Protein AF-A0A6J7CH89-F1 (afdb_monomer)

Sequence (87 aa):
MSIVVTDQQLYIGRAHIERKYLAKVTILMAPEMLLTRGRNADPSAFLAIRFWENKGIKVELNDKADPTPYWLISSRKCDELARALKS

Nearest PDB structures (foldseek):
  4b1b-assembly1_B  TM=2.912E-01  e=5.077E+00  Plasmodium falciparum
  1seu-assembly1_A  TM=4.251E-01  e=7.836E+00  Homo sapiens

Solvent-accessible surface area (backbone atoms only — not comparable to full-atom values): 5004 Å² total; per-residue (Å²): 133,56,77,49,80,57,97,58,36,40,36,50,65,90,48,70,47,55,49,88,30,57,70,45,78,44,79,29,49,54,73,54,36,50,38,47,70,49,88,65,44,57,90,59,37,48,77,52,67,49,93,92,47,50,30,17,34,39,38,31,40,66,49,93,88,48,84,44,54,29,36,39,36,44,39,96,55,33,69,62,51,52,47,66,75,70,108

Foldseek 3Di:
DDWDFDPFWTDQPPDIDGLVFFDDKDKDAQVRQCCCVPVVDDPLAAEADDPPARIWIWTATNDPVRPHGIYTHGDPPRVVVRVSSVD

Mean predicted aligned error: 3.77 Å

Secondary structure (DSSP, 8-state):
--EEE-SSEEEETTEEEEGGGEEEEEEE-HHHHHHHHTTT--TTSEEE--TT---EEEEEE--SS----EEEEE-S-HHHHHHHHH-

Structure (mmCIF, N/CA/C/O backbone):
data_AF-A0A6J7CH89-F1
#
_entry.id   AF-A0A6J7CH89-F1
#
loop_
_atom_site.group_PDB
_atom_site.id
_atom_site.type_symbol
_atom_site.label_atom_id
_atom_site.label_alt_id
_atom_site.label_comp_id
_atom_site.label_asym_id
_atom_site.label_entity_id
_atom_site.label_seq_id
_atom_site.pdbx_PDB_ins_code
_atom_site.Cartn_x
_atom_site.Cartn_y
_atom_site.Cartn_z
_atom_site.occupancy
_atom_site.B_iso_or_equiv
_atom_site.auth_seq_id
_atom_site.auth_comp_id
_atom_site.auth_asym_id
_atom_site.auth_atom_id
_atom_site.pdbx_PDB_model_num
ATOM 1 N N . MET A 1 1 ? -4.573 -12.472 -4.639 1.00 78.00 1 MET A N 1
ATOM 2 C CA . MET A 1 1 ? -4.597 -11.314 -3.720 1.00 78.00 1 MET A CA 1
ATOM 3 C C . MET A 1 1 ? -5.872 -10.524 -3.956 1.00 78.00 1 MET A C 1
ATOM 5 O O . MET A 1 1 ? -6.025 -9.995 -5.054 1.00 78.00 1 MET A O 1
ATOM 9 N N . SER A 1 2 ? -6.779 -10.522 -2.980 1.00 88.06 2 SER A N 1
ATOM 10 C CA . SER A 1 2 ? -7.982 -9.684 -2.947 1.00 88.06 2 SER A CA 1
ATOM 11 C C . SER A 1 2 ? -7.642 -8.308 -2.377 1.00 88.06 2 SER A C 1
ATOM 13 O O . SER A 1 2 ? -6.774 -8.198 -1.511 1.00 88.06 2 SER A O 1
ATOM 15 N N . ILE A 1 3 ? -8.309 -7.276 -2.887 1.00 91.62 3 ILE A N 1
ATOM 16 C CA . ILE A 1 3 ? -8.231 -5.903 -2.388 1.00 91.62 3 ILE A CA 1
ATOM 17 C C . ILE A 1 3 ? -9.672 -5.467 -2.161 1.00 91.62 3 ILE A C 1
ATOM 19 O O . ILE A 1 3 ? -10.463 -5.504 -3.102 1.00 91.62 3 ILE A O 1
ATOM 23 N N . VAL A 1 4 ? -10.013 -5.110 -0.928 1.00 92.12 4 VAL A N 1
ATOM 24 C CA . VAL A 1 4 ? -11.348 -4.624 -0.567 1.00 92.12 4 VAL A CA 1
ATOM 25 C C . VAL A 1 4 ? -11.178 -3.307 0.169 1.00 92.12 4 VAL A C 1
ATOM 27 O O . VAL A 1 4 ? -10.429 -3.231 1.141 1.00 92.12 4 VAL A O 1
ATOM 30 N N . VAL A 1 5 ? -11.855 -2.271 -0.313 1.00 91.88 5 VAL A N 1
ATOM 31 C CA . VAL A 1 5 ? -11.897 -0.956 0.328 1.00 91.88 5 VAL A CA 1
ATOM 32 C C . VAL A 1 5 ? -13.297 -0.770 0.887 1.00 91.88 5 VAL A C 1
ATOM 34 O O . VAL A 1 5 ? -14.269 -0.915 0.148 1.00 91.88 5 VAL A O 1
ATOM 37 N N . THR A 1 6 ? -13.393 -0.482 2.178 1.00 91.75 6 THR A N 1
ATOM 38 C CA . THR A 1 6 ? -14.637 -0.069 2.835 1.00 91.75 6 THR A CA 1
ATOM 39 C C . THR A 1 6 ? -14.522 1.393 3.266 1.00 91.75 6 THR A C 1
ATOM 41 O O . THR A 1 6 ? -13.465 2.013 3.124 1.00 91.75 6 THR A O 1
ATOM 44 N N . ASP A 1 7 ? -15.590 1.967 3.815 1.00 87.69 7 ASP A N 1
ATOM 45 C CA . ASP A 1 7 ? -15.559 3.343 4.331 1.00 87.69 7 ASP A CA 1
ATOM 46 C C . ASP A 1 7 ? -14.579 3.522 5.499 1.00 87.69 7 ASP A C 1
ATOM 48 O O . ASP A 1 7 ? -14.035 4.603 5.700 1.00 87.69 7 ASP A O 1
ATOM 52 N N . GLN A 1 8 ? -14.297 2.453 6.251 1.00 90.94 8 GLN A N 1
ATOM 53 C CA . GLN A 1 8 ? -13.476 2.519 7.465 1.00 90.94 8 GLN A CA 1
ATOM 54 C C . GLN A 1 8 ? -12.139 1.786 7.350 1.00 90.94 8 GLN A C 1
ATOM 56 O O . GLN A 1 8 ? -11.190 2.151 8.044 1.00 90.94 8 GLN A O 1
ATOM 61 N N . GLN A 1 9 ? -12.033 0.758 6.504 1.00 92.94 9 GLN A N 1
ATOM 62 C CA . GLN A 1 9 ? -10.868 -0.129 6.468 1.00 92.94 9 GLN A CA 1
ATOM 63 C C . GLN A 1 9 ? -10.433 -0.482 5.039 1.00 92.94 9 GLN A C 1
ATOM 65 O O . GLN A 1 9 ? -11.223 -0.519 4.096 1.00 92.94 9 GLN A O 1
ATOM 70 N N . LEU A 1 10 ? -9.140 -0.759 4.892 1.00 92.38 10 LEU A N 1
ATOM 71 C CA . LEU A 1 10 ? -8.518 -1.315 3.698 1.00 92.38 10 LEU A CA 1
ATOM 72 C C . LEU A 1 10 ? -8.082 -2.748 3.998 1.00 92.38 10 LEU A C 1
ATOM 74 O O . LEU A 1 10 ? -7.277 -2.970 4.898 1.00 92.38 10 LEU A O 1
ATOM 78 N N . TYR A 1 11 ? -8.558 -3.702 3.204 1.00 93.19 11 TYR A N 1
ATOM 79 C CA . TYR A 1 11 ? -8.187 -5.111 3.298 1.00 93.19 11 TYR A CA 1
ATOM 80 C C . TYR A 1 11 ? -7.355 -5.528 2.092 1.00 93.19 11 TYR A C 1
ATOM 82 O O . TYR A 1 11 ? -7.755 -5.335 0.941 1.00 93.19 11 TYR A O 1
ATOM 90 N N . ILE A 1 12 ? -6.221 -6.171 2.361 1.00 92.44 12 ILE A N 1
ATOM 91 C CA . ILE A 1 12 ? -5.312 -6.732 1.367 1.00 92.44 12 ILE A CA 1
ATOM 92 C C . ILE A 1 12 ? -5.023 -8.190 1.730 1.00 92.44 12 ILE A C 1
ATOM 94 O O . ILE A 1 12 ? -4.192 -8.504 2.585 1.00 92.44 12 ILE A O 1
ATOM 98 N N . GLY A 1 13 ? -5.718 -9.119 1.072 1.00 89.69 13 GLY A N 1
ATOM 99 C CA . GLY A 1 13 ? -5.661 -10.535 1.432 1.00 89.69 13 GLY A CA 1
ATOM 100 C C . GLY A 1 13 ? -6.125 -10.766 2.874 1.00 89.69 13 GLY A C 1
ATOM 101 O O . GLY A 1 13 ? -7.313 -10.657 3.152 1.00 89.69 13 GLY A O 1
ATOM 102 N N . ARG A 1 14 ? -5.192 -11.120 3.768 1.00 88.44 14 ARG A N 1
ATOM 103 C CA . ARG A 1 14 ? -5.454 -11.317 5.208 1.00 88.44 14 ARG A CA 1
ATOM 104 C C . ARG A 1 14 ? -5.081 -10.102 6.066 1.00 88.44 14 ARG A C 1
ATOM 106 O O . ARG A 1 14 ? -5.492 -10.037 7.220 1.00 88.44 14 ARG A O 1
ATOM 113 N N . ALA A 1 15 ? -4.299 -9.170 5.523 1.00 90.69 15 ALA A N 1
ATOM 114 C CA . ALA A 1 15 ? -3.920 -7.949 6.218 1.00 90.69 15 ALA A CA 1
ATOM 115 C C . ALA A 1 15 ? -5.037 -6.913 6.090 1.00 90.69 15 ALA A C 1
ATOM 117 O O . ALA A 1 15 ? -5.682 -6.817 5.042 1.00 90.69 15 ALA A O 1
ATOM 118 N N . HIS A 1 16 ? -5.258 -6.137 7.143 1.00 91.75 16 HIS A N 1
ATOM 119 C CA . HIS A 1 16 ? -6.219 -5.046 7.141 1.00 91.75 16 HIS A CA 1
ATOM 120 C C . HIS A 1 16 ? -5.703 -3.872 7.961 1.00 91.75 16 HIS A C 1
ATOM 122 O O . HIS A 1 16 ? -4.940 -4.064 8.903 1.00 91.75 16 HIS A O 1
ATOM 128 N N . ILE A 1 17 ? -6.101 -2.666 7.570 1.00 91.31 17 ILE A N 1
ATOM 129 C CA . ILE A 1 17 ? -5.728 -1.428 8.247 1.00 91.31 17 ILE A CA 1
ATOM 130 C C . ILE A 1 17 ? -6.882 -0.433 8.209 1.00 91.31 17 ILE A C 1
ATOM 132 O O . ILE A 1 17 ? -7.628 -0.359 7.231 1.00 91.31 17 ILE A O 1
ATOM 136 N N . GLU A 1 18 ? -7.039 0.344 9.276 1.00 91.69 18 GLU A N 1
ATOM 137 C CA . GLU A 1 18 ? -8.033 1.412 9.324 1.00 91.69 18 GLU A CA 1
ATOM 138 C C . GLU A 1 18 ? -7.615 2.606 8.459 1.00 91.69 18 GLU A C 1
ATOM 140 O O . GLU A 1 18 ? -6.467 3.053 8.482 1.00 91.69 18 GLU A O 1
ATOM 145 N N . ARG A 1 19 ? -8.578 3.186 7.738 1.00 90.56 19 ARG A N 1
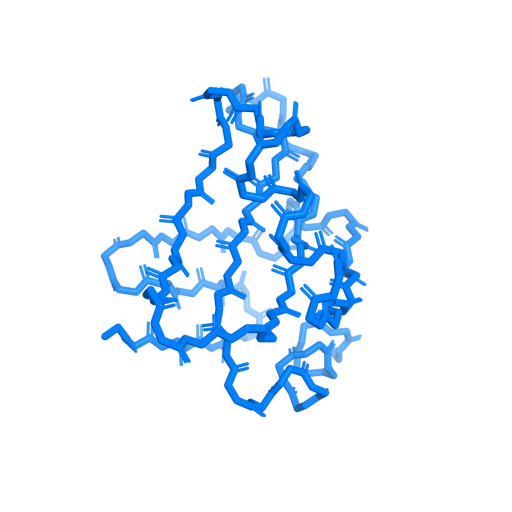ATOM 146 C CA . ARG A 1 19 ? -8.343 4.308 6.818 1.00 90.56 19 ARG A CA 1
ATOM 147 C C . ARG A 1 19 ? -7.823 5.563 7.518 1.00 90.56 19 ARG A C 1
ATOM 149 O O . ARG A 1 19 ? -7.110 6.340 6.895 1.00 90.56 19 ARG A O 1
ATOM 156 N N . LYS A 1 20 ? -8.102 5.716 8.817 1.00 90.19 20 LYS A N 1
ATOM 157 C CA . LYS A 1 20 ? -7.597 6.816 9.658 1.00 90.19 20 LYS A CA 1
ATOM 158 C C . LYS A 1 20 ? -6.066 6.871 9.744 1.00 90.19 20 LYS A C 1
ATOM 160 O O . LYS A 1 20 ? -5.517 7.939 9.988 1.00 90.19 20 LYS A O 1
ATOM 165 N N . TYR A 1 21 ? -5.389 5.737 9.546 1.00 91.56 21 TYR A N 1
ATOM 166 C CA . TYR A 1 21 ? -3.927 5.656 9.560 1.00 91.56 21 TYR A CA 1
ATOM 167 C C . TYR A 1 21 ? -3.307 5.883 8.181 1.00 91.56 21 TYR A C 1
ATOM 169 O O . TYR A 1 21 ? -2.090 6.012 8.081 1.00 91.56 21 TYR A O 1
ATOM 177 N N . LEU A 1 22 ? -4.107 5.939 7.112 1.00 91.69 22 LEU A N 1
ATOM 178 C CA . LEU A 1 22 ? -3.598 6.160 5.763 1.00 91.69 22 LEU A CA 1
ATOM 179 C C . LEU A 1 22 ? -3.299 7.649 5.582 1.00 91.69 22 LEU A C 1
ATOM 181 O O . LEU A 1 22 ? -4.204 8.473 5.481 1.00 91.69 22 LEU A O 1
ATOM 185 N N . ALA A 1 23 ? -2.017 7.993 5.528 1.00 91.38 23 ALA A N 1
ATOM 186 C CA . ALA A 1 23 ? -1.567 9.374 5.418 1.00 91.38 23 ALA A CA 1
ATOM 187 C C . ALA A 1 23 ? -1.548 9.858 3.965 1.00 91.38 23 ALA A C 1
ATOM 189 O O . ALA A 1 23 ? -2.002 10.959 3.655 1.00 91.38 23 ALA A O 1
ATOM 190 N N . LYS A 1 24 ? -1.009 9.040 3.054 1.00 92.38 24 LYS A N 1
ATOM 191 C CA . LYS A 1 24 ? -0.847 9.426 1.648 1.00 92.38 24 LYS A CA 1
ATOM 192 C C . LYS A 1 24 ? -0.914 8.224 0.724 1.00 92.38 24 LYS A C 1
ATOM 194 O O . LYS A 1 24 ? -0.247 7.221 0.944 1.00 92.38 24 LYS A O 1
ATOM 199 N N . VAL A 1 25 ? -1.663 8.364 -0.367 1.00 93.94 25 VAL A N 1
ATOM 200 C CA . VAL A 1 25 ? -1.733 7.362 -1.437 1.00 93.94 25 VAL A CA 1
ATOM 201 C C . VAL A 1 25 ? -1.055 7.908 -2.685 1.00 93.94 25 VAL A C 1
ATOM 203 O O . VAL A 1 25 ? -1.493 8.915 -3.249 1.00 93.94 25 VAL A O 1
ATOM 206 N N . THR A 1 26 ? -0.004 7.222 -3.125 1.00 94.38 26 THR A N 1
ATOM 207 C CA . THR A 1 26 ? 0.760 7.546 -4.333 1.00 94.38 26 THR A CA 1
ATOM 208 C C . THR A 1 26 ? 0.632 6.403 -5.330 1.00 94.38 26 THR A C 1
ATOM 210 O O . THR A 1 26 ? 0.880 5.251 -4.983 1.00 94.38 26 THR A O 1
ATOM 213 N N . ILE A 1 27 ? 0.232 6.704 -6.563 1.00 94.50 27 ILE A N 1
ATOM 214 C CA . ILE A 1 27 ? 0.227 5.720 -7.651 1.00 94.50 27 ILE A CA 1
ATOM 215 C C . ILE A 1 27 ? 1.663 5.562 -8.139 1.00 94.50 27 ILE A C 1
ATOM 217 O O . ILE A 1 27 ? 2.334 6.562 -8.363 1.00 94.50 27 ILE A O 1
ATOM 221 N N . LEU A 1 28 ? 2.111 4.319 -8.293 1.00 93.44 28 LEU A N 1
ATOM 222 C CA . LEU A 1 28 ? 3.436 3.992 -8.801 1.00 93.44 28 LEU A CA 1
ATOM 223 C C . LEU A 1 28 ? 3.319 3.299 -10.155 1.00 93.44 28 LEU A C 1
ATOM 225 O O . LEU A 1 28 ? 2.633 2.279 -10.301 1.00 93.44 28 LEU A O 1
ATOM 229 N N . MET A 1 29 ? 4.029 3.844 -11.138 1.00 91.69 29 MET A N 1
ATOM 230 C CA . MET A 1 29 ? 4.172 3.250 -12.466 1.00 91.69 29 MET A CA 1
ATOM 231 C C . MET A 1 29 ? 5.393 2.321 -12.522 1.00 91.69 29 MET A C 1
ATOM 233 O O . MET A 1 29 ? 6.193 2.266 -11.591 1.00 91.69 29 MET A O 1
ATOM 237 N N . ALA A 1 30 ? 5.559 1.595 -13.633 1.00 89.38 30 ALA A N 1
ATOM 238 C CA . ALA A 1 30 ? 6.603 0.578 -13.824 1.00 89.38 30 ALA A CA 1
ATOM 239 C C . ALA A 1 30 ? 8.007 0.920 -13.273 1.00 89.38 30 ALA A C 1
ATOM 241 O O . ALA A 1 30 ? 8.532 0.113 -12.502 1.00 89.38 30 ALA A O 1
ATOM 242 N N . PRO A 1 31 ? 8.628 2.070 -13.604 1.00 90.31 31 PRO A N 1
ATOM 243 C CA . PRO A 1 31 ? 9.960 2.389 -13.087 1.00 90.31 31 PRO A CA 1
ATOM 244 C C . PRO A 1 31 ? 9.965 2.641 -11.573 1.00 90.31 31 PRO A C 1
ATOM 246 O O . PRO A 1 31 ? 10.867 2.187 -10.873 1.00 90.31 31 PRO A O 1
ATOM 249 N N . GLU A 1 32 ? 8.943 3.314 -11.047 1.00 91.12 32 GLU A N 1
ATOM 250 C CA . GLU A 1 32 ? 8.840 3.643 -9.623 1.00 91.12 32 GLU A CA 1
ATOM 251 C C . GLU A 1 32 ? 8.583 2.388 -8.791 1.00 91.12 32 GLU A C 1
ATOM 253 O O . GLU A 1 32 ? 9.239 2.166 -7.778 1.00 91.12 32 GLU A O 1
ATOM 258 N N . MET A 1 33 ? 7.700 1.510 -9.269 1.00 90.31 33 MET A N 1
ATOM 259 C CA . MET A 1 33 ? 7.382 0.241 -8.622 1.00 90.31 33 MET A CA 1
ATOM 260 C C . MET A 1 33 ? 8.618 -0.662 -8.499 1.00 90.31 33 MET A C 1
ATOM 262 O O . MET A 1 33 ? 8.815 -1.314 -7.472 1.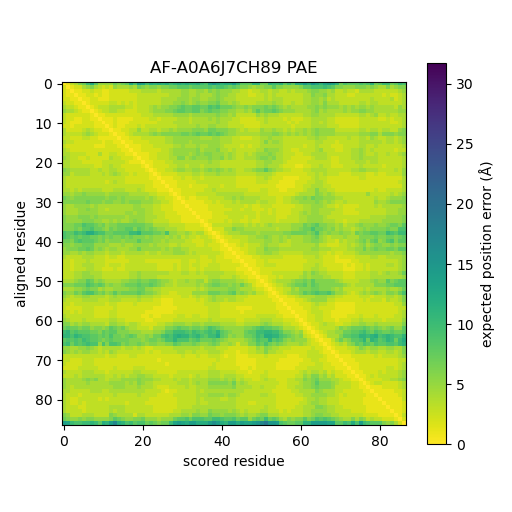00 90.31 33 MET A O 1
ATOM 2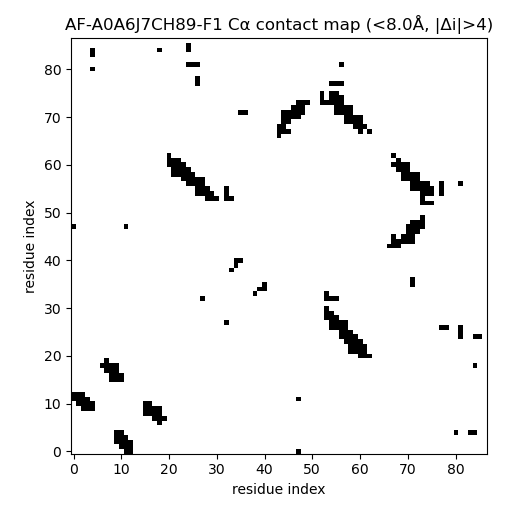66 N N . LEU A 1 34 ? 9.475 -0.686 -9.527 1.00 88.81 34 LEU A N 1
ATOM 267 C CA . LEU A 1 34 ? 10.736 -1.429 -9.495 1.00 88.81 34 LEU A CA 1
ATOM 268 C C . LEU A 1 34 ? 11.707 -0.856 -8.459 1.00 88.81 34 LEU A C 1
ATOM 270 O O . LEU A 1 34 ? 12.326 -1.623 -7.721 1.00 88.81 34 LEU A O 1
ATOM 274 N N . LEU A 1 35 ? 11.815 0.472 -8.369 1.00 89.62 35 LEU A N 1
ATOM 275 C CA . LEU A 1 35 ? 12.659 1.128 -7.371 1.00 89.62 35 LEU A CA 1
ATOM 276 C C . LEU A 1 35 ? 12.151 0.874 -5.951 1.00 89.62 35 LEU A C 1
ATOM 278 O O . LEU A 1 35 ? 12.946 0.509 -5.091 1.00 89.62 35 LEU A O 1
ATOM 282 N N . THR A 1 36 ? 10.845 1.017 -5.710 1.00 88.50 36 THR A N 1
ATOM 283 C CA . THR A 1 36 ? 10.241 0.833 -4.382 1.00 88.50 36 THR A CA 1
ATOM 284 C C . THR A 1 36 ? 10.263 -0.621 -3.922 1.00 88.50 36 THR A C 1
ATOM 286 O O . THR A 1 36 ? 10.453 -0.872 -2.742 1.00 88.50 36 THR A O 1
ATOM 289 N N . ARG A 1 37 ? 10.108 -1.595 -4.828 1.00 85.44 37 ARG A N 1
ATOM 290 C CA . ARG A 1 37 ? 10.244 -3.023 -4.485 1.00 85.44 37 ARG A CA 1
ATOM 291 C C . ARG A 1 37 ? 11.702 -3.465 -4.328 1.00 85.44 37 ARG A C 1
ATOM 293 O O . ARG A 1 37 ? 11.965 -4.450 -3.649 1.00 85.44 37 ARG A O 1
ATOM 300 N N . GLY A 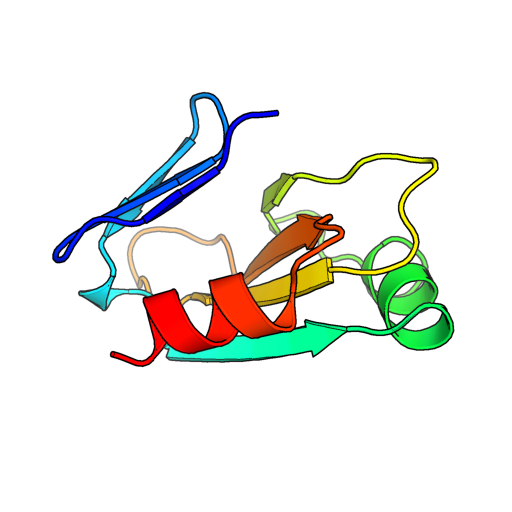1 38 ? 12.620 -2.812 -5.033 1.00 86.94 38 GLY A N 1
ATOM 301 C CA . GLY A 1 38 ? 14.033 -3.168 -5.057 1.00 86.94 38 GLY A CA 1
ATOM 302 C C . GLY A 1 38 ? 14.856 -2.244 -4.172 1.00 86.94 38 GLY A C 1
ATOM 303 O O . GLY A 1 38 ? 14.849 -2.349 -2.953 1.00 86.94 38 GLY A O 1
ATOM 304 N N . ARG A 1 39 ? 15.590 -1.334 -4.814 1.00 86.75 39 ARG A N 1
ATOM 305 C CA . ARG A 1 39 ? 16.623 -0.502 -4.181 1.00 86.75 39 ARG A CA 1
ATOM 306 C C . ARG A 1 39 ? 16.132 0.325 -2.988 1.00 86.75 39 ARG A C 1
ATOM 308 O O . ARG A 1 39 ? 16.892 0.511 -2.047 1.00 86.75 39 ARG A O 1
ATOM 315 N N . ASN A 1 40 ? 14.904 0.831 -3.050 1.00 88.69 40 ASN A N 1
ATOM 316 C CA . ASN A 1 40 ? 14.317 1.697 -2.027 1.00 88.69 40 ASN A CA 1
ATOM 317 C C . ASN A 1 40 ? 13.325 0.938 -1.130 1.00 88.69 40 ASN A C 1
ATOM 319 O O . ASN A 1 40 ? 12.505 1.573 -0.463 1.00 88.69 40 ASN A O 1
ATOM 323 N N . ALA A 1 41 ? 13.342 -0.397 -1.165 1.00 88.75 41 ALA A N 1
ATOM 324 C CA . ALA A 1 41 ? 12.475 -1.202 -0.324 1.00 88.75 41 ALA A CA 1
ATOM 325 C C . ALA A 1 41 ? 12.841 -1.004 1.143 1.00 88.75 41 ALA A C 1
ATOM 327 O O . ALA A 1 41 ? 14.007 -1.096 1.528 1.00 88.75 41 ALA A O 1
ATOM 328 N N . ASP A 1 42 ? 11.821 -0.744 1.949 1.00 89.56 42 ASP A N 1
ATOM 329 C CA . ASP A 1 42 ? 11.952 -0.696 3.394 1.00 89.56 42 ASP A CA 1
ATOM 330 C C . ASP A 1 42 ? 11.603 -2.085 3.950 1.00 89.56 42 ASP A C 1
ATOM 332 O O . ASP A 1 42 ? 10.544 -2.617 3.601 1.00 89.56 42 ASP A O 1
ATOM 336 N N . PRO A 1 43 ? 12.466 -2.705 4.773 1.00 88.25 43 PRO A N 1
ATOM 337 C CA . PRO A 1 43 ? 12.205 -4.032 5.328 1.00 88.25 43 PRO A CA 1
ATOM 338 C C . PRO A 1 43 ? 10.991 -4.066 6.265 1.00 88.25 43 PRO A C 1
ATOM 340 O O . PRO A 1 43 ? 10.398 -5.128 6.440 1.00 88.25 43 PRO A O 1
ATOM 343 N N . SER A 1 44 ? 10.609 -2.926 6.844 1.00 90.75 44 SER A N 1
ATOM 344 C CA . SER A 1 44 ? 9.441 -2.795 7.715 1.00 90.75 44 SER A CA 1
ATOM 345 C C . SER A 1 44 ? 8.157 -2.522 6.930 1.00 90.75 44 SER A C 1
ATOM 347 O O . SER A 1 44 ? 7.083 -2.487 7.518 1.00 90.75 44 SER A O 1
ATOM 349 N N . ALA A 1 45 ? 8.228 -2.301 5.612 1.00 92.50 45 ALA A N 1
ATOM 350 C CA . ALA A 1 45 ? 7.044 -2.058 4.797 1.00 92.50 45 ALA A CA 1
ATOM 351 C C . ALA A 1 45 ? 6.264 -3.345 4.512 1.00 92.50 45 ALA A C 1
ATOM 353 O O . ALA A 1 45 ? 6.820 -4.408 4.231 1.00 92.50 45 ALA A O 1
ATOM 354 N N . PHE A 1 46 ? 4.939 -3.227 4.480 1.00 92.69 46 PHE A N 1
ATOM 355 C CA . PHE A 1 46 ? 4.084 -4.332 4.073 1.00 92.69 46 PHE A CA 1
ATOM 356 C C . PHE A 1 46 ? 4.048 -4.436 2.545 1.00 92.69 46 PHE A C 1
ATOM 358 O O . PHE A 1 46 ? 3.599 -3.521 1.848 1.00 92.69 46 PHE A O 1
ATOM 365 N N . LEU A 1 47 ? 4.505 -5.568 2.007 1.00 92.44 47 LEU A N 1
ATOM 366 C CA . LEU A 1 47 ? 4.602 -5.795 0.566 1.00 92.44 47 LEU A CA 1
ATOM 367 C C . LEU A 1 47 ? 3.503 -6.747 0.083 1.00 92.44 47 LEU A C 1
ATOM 369 O O . LEU A 1 47 ? 3.587 -7.966 0.212 1.00 92.44 47 LEU A O 1
ATOM 373 N N . ALA A 1 48 ? 2.490 -6.180 -0.558 1.00 92.94 48 ALA A N 1
ATOM 374 C CA . ALA A 1 48 ? 1.401 -6.888 -1.210 1.00 92.94 48 ALA A CA 1
ATOM 375 C C . ALA A 1 48 ? 1.546 -6.799 -2.733 1.00 92.94 48 ALA A C 1
ATOM 377 O O . ALA A 1 48 ? 0.797 -6.118 -3.435 1.00 92.94 48 ALA A O 1
ATOM 378 N N . ILE A 1 49 ? 2.563 -7.473 -3.256 1.00 91.25 49 ILE A N 1
ATOM 379 C CA . ILE A 1 49 ? 3.009 -7.315 -4.640 1.00 91.25 49 ILE A CA 1
ATOM 380 C C . ILE A 1 49 ? 2.905 -8.614 -5.438 1.00 91.25 49 ILE A C 1
ATOM 382 O O . ILE A 1 49 ? 3.128 -9.710 -4.930 1.00 91.25 49 ILE A O 1
ATOM 386 N N . ARG A 1 50 ? 2.596 -8.491 -6.729 1.00 89.94 50 ARG A N 1
ATOM 387 C CA . ARG A 1 50 ? 2.653 -9.573 -7.714 1.00 89.94 50 ARG A CA 1
ATOM 388 C C . ARG A 1 50 ? 3.874 -9.369 -8.598 1.00 89.94 50 ARG A C 1
ATOM 390 O O . ARG A 1 50 ? 4.121 -8.260 -9.061 1.00 89.94 50 ARG A O 1
ATOM 397 N N . PHE A 1 51 ? 4.623 -10.436 -8.862 1.00 83.38 51 PHE A N 1
ATOM 398 C CA . PHE A 1 51 ? 5.886 -10.330 -9.598 1.00 83.38 51 PHE A CA 1
ATOM 399 C C . PHE A 1 51 ? 5.700 -9.801 -11.031 1.00 83.38 51 PHE A C 1
ATOM 401 O O . PHE A 1 51 ? 6.481 -8.967 -11.484 1.00 83.38 51 PHE A O 1
ATOM 408 N N . TRP A 1 52 ? 4.631 -10.239 -11.701 1.00 85.50 52 TRP A N 1
ATOM 409 C CA . TRP A 1 52 ? 4.272 -9.870 -13.075 1.00 85.50 52 TRP A CA 1
ATOM 410 C C . TRP A 1 52 ? 3.513 -8.542 -13.202 1.00 85.50 52 TRP A C 1
ATOM 412 O O . TRP A 1 52 ? 3.231 -8.112 -14.317 1.00 85.50 52 TRP A O 1
ATOM 422 N N . GLU A 1 53 ? 3.136 -7.908 -12.089 1.00 90.19 53 GLU A N 1
ATOM 423 C CA . GLU A 1 53 ? 2.436 -6.626 -12.106 1.00 90.19 53 GLU A CA 1
ATOM 424 C C . GLU A 1 53 ? 3.436 -5.511 -11.807 1.00 90.19 53 GLU A C 1
ATOM 426 O O . GLU A 1 53 ? 4.040 -5.467 -10.735 1.00 90.19 53 GLU A O 1
ATOM 431 N N . ASN A 1 54 ? 3.631 -4.620 -12.773 1.00 88.31 54 ASN A N 1
ATOM 432 C CA . ASN A 1 54 ? 4.595 -3.528 -12.670 1.00 88.31 54 ASN A CA 1
ATOM 433 C C . ASN A 1 54 ? 3.954 -2.206 -12.226 1.00 88.31 54 ASN A C 1
ATOM 435 O O . ASN A 1 54 ? 4.664 -1.224 -12.057 1.00 88.31 54 ASN A O 1
ATOM 439 N N . LYS A 1 55 ? 2.639 -2.163 -12.010 1.00 93.44 55 LYS A N 1
ATOM 440 C CA . LYS A 1 55 ? 1.935 -0.989 -11.489 1.00 93.44 55 LYS A CA 1
ATOM 441 C C . LYS A 1 55 ? 1.370 -1.269 -10.103 1.00 93.44 55 LYS A C 1
ATOM 443 O O . LYS A 1 55 ? 1.016 -2.400 -9.758 1.00 93.44 55 LYS A O 1
ATOM 448 N N . GLY A 1 56 ? 1.288 -0.223 -9.295 1.00 94.38 56 GLY A N 1
ATOM 449 C CA . GLY A 1 56 ? 0.769 -0.343 -7.945 1.00 94.38 56 GLY A CA 1
ATOM 450 C C . GLY A 1 56 ? 0.447 0.991 -7.306 1.00 94.38 56 GLY A C 1
ATOM 451 O O . GLY A 1 56 ? 0.433 2.036 -7.954 1.00 94.38 56 GLY A O 1
ATOM 452 N N . ILE A 1 57 ? 0.189 0.930 -6.011 1.00 94.56 57 ILE A N 1
ATOM 453 C CA . ILE A 1 57 ? 0.087 2.090 -5.145 1.00 94.56 57 ILE A CA 1
ATOM 454 C C . ILE A 1 57 ? 1.008 1.900 -3.942 1.00 94.56 57 ILE A C 1
ATOM 456 O O . ILE A 1 57 ? 1.181 0.787 -3.441 1.00 94.56 57 ILE A O 1
ATOM 460 N N . LYS A 1 58 ? 1.577 3.003 -3.472 1.00 94.75 58 LYS A N 1
ATOM 461 C CA . LYS A 1 58 ? 2.217 3.117 -2.167 1.00 94.75 58 LYS A CA 1
ATOM 462 C C . LYS A 1 58 ? 1.276 3.881 -1.251 1.00 94.75 58 LYS A C 1
ATOM 464 O O . LYS A 1 58 ? 0.892 5.009 -1.564 1.00 94.75 58 LYS A O 1
ATOM 469 N N . VAL A 1 59 ? 0.913 3.261 -0.139 1.00 94.31 59 VAL A N 1
ATOM 470 C CA . VAL A 1 59 ? 0.068 3.856 0.892 1.00 94.31 59 VAL A CA 1
ATOM 471 C C . VAL A 1 59 ? 0.922 4.100 2.122 1.00 94.31 59 VAL A C 1
ATOM 473 O O . VAL A 1 59 ? 1.312 3.156 2.794 1.00 94.31 59 VAL A O 1
ATOM 476 N N . GLU A 1 60 ? 1.259 5.353 2.383 1.00 93.81 60 GLU A N 1
ATOM 477 C CA . GLU A 1 60 ? 2.022 5.756 3.563 1.00 93.81 60 GLU A CA 1
ATOM 478 C C . GLU A 1 60 ? 1.124 5.719 4.791 1.00 93.81 60 GLU A C 1
ATOM 480 O O . GLU A 1 60 ? -0.030 6.160 4.735 1.00 93.81 60 GLU A O 1
ATOM 485 N N . LEU A 1 61 ? 1.662 5.176 5.877 1.00 93.00 61 LEU A N 1
ATOM 486 C CA . LEU A 1 61 ? 0.954 5.016 7.133 1.00 93.00 61 LEU A CA 1
ATOM 487 C C . LEU A 1 61 ? 1.459 6.027 8.155 1.00 93.00 61 LEU A C 1
ATOM 489 O O . LEU A 1 61 ? 2.645 6.339 8.212 1.00 93.00 61 LEU A O 1
ATOM 493 N N . ASN A 1 62 ? 0.540 6.527 8.971 1.00 90.31 62 ASN A N 1
ATOM 494 C CA . ASN A 1 62 ? 0.831 7.354 10.134 1.00 90.31 62 ASN A CA 1
ATOM 495 C C . ASN A 1 62 ? 0.198 6.721 11.376 1.00 90.31 62 ASN A C 1
ATOM 497 O O . ASN A 1 62 ? -0.643 7.322 12.047 1.00 90.31 62 ASN A O 1
ATOM 501 N N . ASP A 1 63 ? 0.573 5.472 11.637 1.00 86.50 63 ASP A N 1
ATOM 502 C CA . ASP A 1 63 ? 0.276 4.805 12.896 1.00 86.50 63 ASP A CA 1
ATOM 503 C C . ASP A 1 63 ? 1.494 4.921 13.819 1.00 86.50 63 ASP A C 1
ATOM 505 O O . ASP A 1 63 ? 2.617 4.625 13.427 1.00 86.50 63 ASP A O 1
ATOM 509 N N . LYS A 1 64 ? 1.284 5.393 15.050 1.00 80.31 64 LYS A N 1
ATOM 510 C CA . LYS A 1 64 ? 2.354 5.478 16.056 1.00 80.31 64 LYS A CA 1
ATOM 511 C C . LYS A 1 64 ? 2.600 4.142 16.755 1.00 80.31 64 LYS A C 1
ATOM 51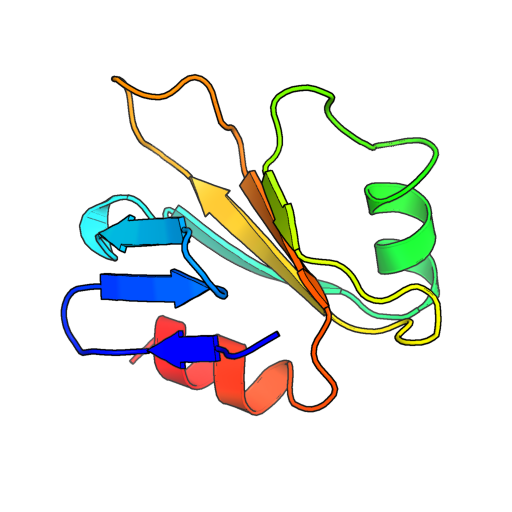3 O O . LYS A 1 64 ? 3.628 3.999 17.411 1.00 80.31 64 LYS A O 1
ATOM 518 N N . ALA A 1 65 ? 1.647 3.214 16.678 1.00 83.38 65 ALA A N 1
ATOM 519 C CA . ALA A 1 65 ? 1.740 1.905 17.310 1.00 83.38 65 ALA A CA 1
ATOM 520 C C . ALA A 1 65 ? 2.402 0.855 16.402 1.00 83.38 65 ALA A C 1
ATOM 522 O O . ALA A 1 65 ? 2.996 -0.091 16.918 1.00 83.38 65 ALA A O 1
ATOM 523 N N . ASP A 1 66 ? 2.329 1.028 15.079 1.00 82.00 66 ASP A N 1
ATOM 524 C CA . ASP A 1 66 ? 2.896 0.112 14.085 1.00 82.00 66 ASP A CA 1
ATOM 525 C C . ASP A 1 66 ? 4.139 0.739 13.419 1.00 82.00 66 ASP A C 1
ATOM 527 O O . ASP A 1 66 ? 4.043 1.830 12.854 1.00 82.00 66 ASP A O 1
ATOM 531 N N . PRO A 1 67 ? 5.315 0.081 13.449 1.00 84.38 67 PRO A N 1
ATOM 532 C CA . PRO A 1 67 ? 6.509 0.566 12.760 1.00 84.38 67 PRO A CA 1
ATOM 533 C C . PRO A 1 67 ? 6.410 0.516 11.226 1.00 84.38 67 PRO A C 1
ATOM 535 O O . PRO A 1 67 ? 7.337 0.978 10.564 1.00 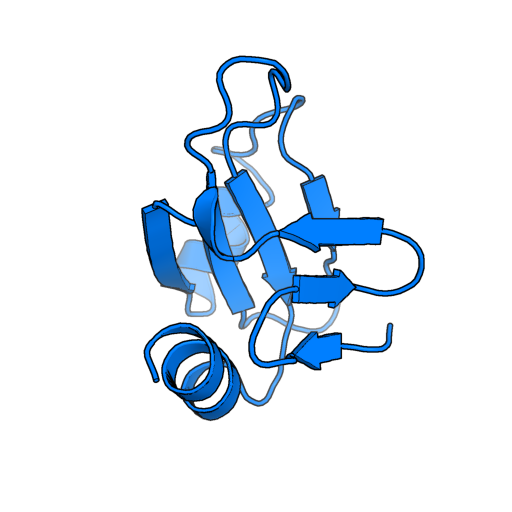84.38 67 PRO A O 1
ATOM 538 N N . THR A 1 68 ? 5.344 -0.051 10.650 1.00 91.31 68 THR A N 1
ATOM 539 C CA . THR A 1 68 ? 5.157 -0.180 9.200 1.00 91.31 68 THR A CA 1
ATOM 540 C C . THR A 1 68 ? 5.008 1.199 8.540 1.00 91.31 68 THR A C 1
ATOM 542 O 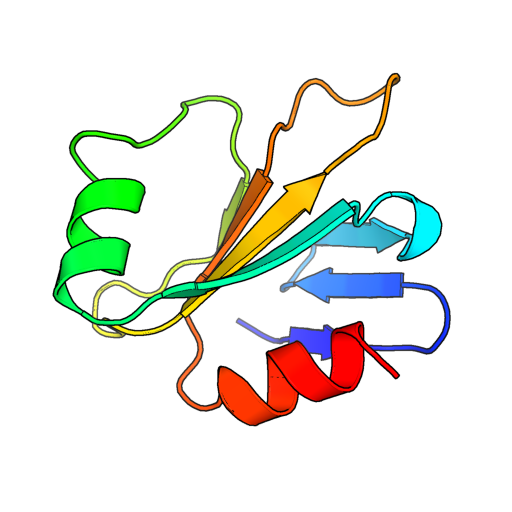O . THR A 1 68 ? 3.954 1.823 8.658 1.00 91.31 68 THR A O 1
ATOM 545 N N . PRO A 1 69 ? 6.001 1.686 7.768 1.00 91.75 69 PRO A N 1
ATOM 546 C CA . PRO A 1 69 ? 5.972 3.055 7.253 1.00 91.75 69 PRO A CA 1
ATOM 547 C C . PRO A 1 69 ? 5.019 3.216 6.063 1.00 91.75 69 PRO A C 1
ATOM 549 O O . PRO A 1 69 ? 4.459 4.288 5.825 1.00 91.75 69 PRO A O 1
ATOM 552 N N . TYR A 1 70 ? 4.854 2.161 5.264 1.00 93.50 70 TYR A N 1
ATOM 553 C CA . TYR A 1 70 ? 3.959 2.158 4.116 1.00 93.50 70 TYR A CA 1
ATOM 554 C C . TYR A 1 70 ? 3.582 0.742 3.686 1.00 93.50 70 TYR A C 1
ATOM 556 O O . TYR A 1 70 ? 4.276 -0.235 3.967 1.00 93.50 70 TYR A O 1
ATOM 564 N N . TRP A 1 71 ? 2.483 0.649 2.946 1.00 94.38 71 TRP A N 1
ATOM 565 C CA . TRP A 1 71 ? 2.048 -0.544 2.236 1.00 94.38 71 TRP A CA 1
ATOM 566 C C . TRP A 1 71 ? 2.305 -0.371 0.744 1.00 94.38 71 TRP A C 1
ATOM 568 O O . TRP A 1 71 ? 1.879 0.614 0.137 1.00 94.38 71 TRP A O 1
ATOM 578 N N . LEU A 1 72 ? 2.985 -1.338 0.137 1.00 94.12 72 LEU A N 1
ATOM 579 C CA . LEU A 1 72 ? 3.219 -1.390 -1.301 1.00 94.12 72 LEU A CA 1
ATOM 580 C C . LEU A 1 72 ? 2.291 -2.432 -1.921 1.00 94.12 72 LEU A C 1
ATOM 582 O O . LEU A 1 72 ? 2.452 -3.627 -1.688 1.00 94.12 72 LEU A O 1
ATOM 586 N N . ILE A 1 73 ? 1.324 -1.989 -2.720 1.00 93.88 73 ILE A N 1
ATOM 587 C CA . ILE A 1 73 ? 0.247 -2.842 -3.227 1.00 93.88 73 ILE A CA 1
ATOM 588 C C . ILE A 1 73 ? 0.271 -2.838 -4.753 1.00 93.88 73 ILE A C 1
ATOM 590 O O . ILE A 1 73 ? 0.043 -1.806 -5.378 1.00 93.88 73 ILE A O 1
ATOM 594 N N . SER A 1 74 ? 0.489 -3.993 -5.381 1.00 93.50 74 SER A N 1
ATOM 595 C CA . SER A 1 74 ? 0.373 -4.114 -6.841 1.00 93.50 74 SER A CA 1
ATOM 596 C C . SER A 1 74 ? -1.089 -4.246 -7.270 1.00 93.50 74 SER A C 1
ATOM 598 O O . SER A 1 74 ? -1.818 -5.087 -6.731 1.00 93.50 74 SER A O 1
ATOM 600 N N . SER A 1 75 ? -1.507 -3.488 -8.279 1.00 91.44 75 SER A N 1
ATOM 601 C CA . SER A 1 75 ? -2.852 -3.564 -8.852 1.00 91.44 75 SER A CA 1
ATOM 602 C C . SER A 1 75 ? -2.820 -3.148 -10.319 1.00 91.44 75 SER A C 1
ATOM 604 O O . SER A 1 75 ? -2.040 -2.292 -10.708 1.00 91.44 75 SER A O 1
ATOM 606 N N . ARG A 1 76 ? -3.706 -3.716 -11.141 1.00 89.19 76 ARG A N 1
ATOM 607 C CA . ARG A 1 76 ? -3.928 -3.234 -12.520 1.00 89.19 76 ARG A CA 1
ATOM 608 C C . ARG A 1 76 ? -4.769 -1.965 -12.562 1.00 89.19 76 ARG A C 1
ATOM 610 O O . ARG A 1 76 ? -4.720 -1.220 -13.531 1.00 89.19 76 ARG A O 1
ATOM 617 N N . LYS A 1 77 ? -5.564 -1.756 -11.513 1.00 89.25 77 LYS A N 1
ATOM 618 C CA . LYS A 1 77 ? -6.550 -0.685 -11.376 1.00 89.25 77 LYS A CA 1
ATOM 619 C C . LYS A 1 77 ? -6.102 0.299 -10.293 1.00 89.25 77 LYS A C 1
ATOM 621 O O . LYS A 1 77 ? -6.830 0.545 -9.333 1.00 89.25 77 LYS A O 1
ATOM 626 N N . CYS A 1 78 ? -4.866 0.796 -10.394 1.00 91.44 78 CYS A N 1
ATOM 627 C CA . CYS A 1 78 ? -4.291 1.706 -9.397 1.00 91.44 78 CYS A CA 1
ATOM 628 C C . CYS A 1 78 ? -5.093 3.000 -9.262 1.00 91.44 78 CYS A C 1
ATOM 630 O O . CYS A 1 78 ? -5.295 3.466 -8.147 1.00 91.44 78 CYS A O 1
ATOM 632 N N . ASP A 1 79 ? -5.583 3.545 -10.377 1.00 91.25 79 ASP A N 1
ATOM 633 C CA . ASP A 1 79 ? -6.387 4.768 -10.395 1.00 91.25 79 ASP A CA 1
ATOM 634 C C . ASP A 1 79 ? -7.718 4.604 -9.656 1.00 91.25 79 ASP A C 1
ATOM 636 O O . ASP A 1 79 ? -8.067 5.436 -8.820 1.00 91.25 79 ASP A O 1
ATOM 640 N N . GLU A 1 80 ? -8.447 3.512 -9.920 1.00 91.00 80 GLU A N 1
ATOM 641 C CA . GLU A 1 80 ? -9.701 3.194 -9.219 1.00 91.00 80 GLU A CA 1
ATOM 64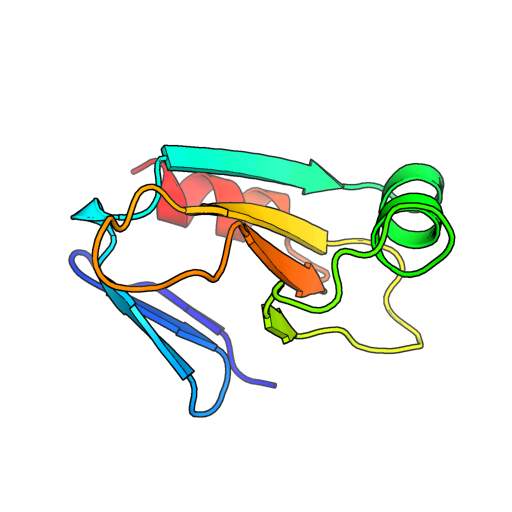2 C C . GLU A 1 80 ? -9.449 3.008 -7.718 1.00 91.00 80 GLU A C 1
ATOM 644 O O . GLU A 1 80 ? -10.174 3.559 -6.893 1.00 91.00 80 GLU A O 1
ATOM 649 N N . LEU A 1 81 ? -8.381 2.289 -7.361 1.00 90.62 81 LEU A N 1
ATOM 650 C CA . LEU A 1 81 ? -8.027 2.032 -5.968 1.00 90.62 81 LEU A CA 1
ATOM 651 C C . LEU A 1 81 ? -7.627 3.314 -5.228 1.00 90.62 81 LEU A C 1
ATOM 653 O O . LEU A 1 81 ? -8.075 3.553 -4.110 1.00 90.62 81 LEU A O 1
ATOM 657 N N . ALA A 1 82 ? -6.815 4.166 -5.853 1.00 91.56 82 ALA A N 1
ATOM 658 C CA . ALA A 1 82 ? -6.417 5.439 -5.269 1.00 91.56 82 ALA A CA 1
ATOM 659 C C . ALA A 1 82 ? -7.608 6.390 -5.101 1.00 91.56 82 ALA A C 1
ATOM 661 O O . ALA A 1 82 ? -7.651 7.128 -4.121 1.00 91.56 82 ALA A O 1
ATOM 662 N N . ARG A 1 83 ? -8.580 6.367 -6.023 1.00 90.94 83 ARG A N 1
ATOM 663 C CA . ARG A 1 83 ? -9.834 7.121 -5.881 1.00 90.94 83 ARG A CA 1
ATOM 664 C C . ARG A 1 83 ? -10.674 6.598 -4.722 1.00 90.94 83 ARG A C 1
ATOM 666 O O . ARG A 1 83 ? -11.069 7.401 -3.890 1.00 90.94 83 ARG A O 1
ATOM 673 N N . ALA A 1 84 ? -10.865 5.283 -4.623 1.00 90.50 84 ALA A N 1
ATOM 674 C CA . ALA A 1 84 ? -11.626 4.663 -3.535 1.00 90.50 84 ALA A CA 1
ATOM 675 C C . ALA A 1 84 ? -11.025 4.940 -2.146 1.00 90.50 84 ALA A C 1
ATOM 677 O O . ALA A 1 84 ? -11.745 5.000 -1.158 1.00 90.50 84 ALA A O 1
ATOM 678 N N . LEU A 1 85 ? -9.704 5.123 -2.062 1.00 87.00 85 LEU A N 1
ATOM 679 C CA . LEU A 1 85 ? -9.022 5.480 -0.817 1.00 87.00 85 LEU A CA 1
ATOM 680 C C . LEU A 1 85 ? -9.095 6.975 -0.478 1.00 87.00 85 LEU A C 1
ATOM 682 O O . LEU A 1 85 ? -8.902 7.333 0.684 1.00 87.00 85 LEU A O 1
ATOM 686 N N . LYS A 1 86 ? -9.362 7.834 -1.468 1.00 81.50 86 LYS A N 1
ATOM 687 C CA . LYS A 1 86 ? -9.469 9.292 -1.309 1.00 81.50 86 LYS A CA 1
ATOM 688 C C . LYS A 1 86 ? -10.905 9.797 -1.132 1.00 81.50 86 LYS A C 1
ATOM 690 O O . LYS A 1 86 ? -11.053 10.947 -0.734 1.00 81.50 86 LYS A O 1
ATOM 695 N N . SER A 1 87 ? -11.916 8.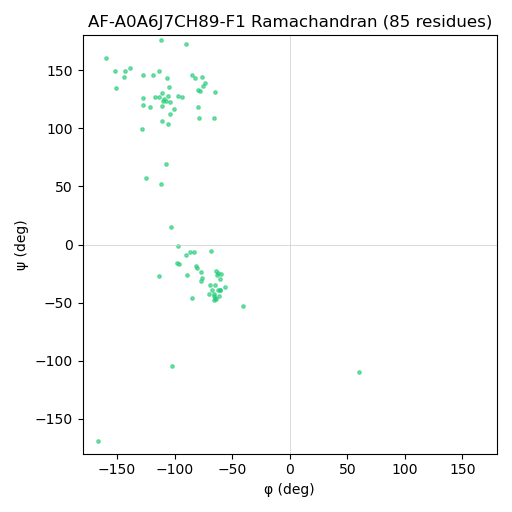991 -1.467 1.00 68.19 87 SER A N 1
ATOM 696 C CA . SER A 1 87 ? -13.340 9.291 -1.240 1.00 68.19 87 SER A CA 1
ATOM 697 C C . SER A 1 87 ? -13.737 9.025 0.199 1.00 68.19 87 SER A C 1
ATOM 699 O O . SER A 1 87 ? -14.383 9.903 0.794 1.00 68.19 87 SER A O 1
#

Organism: NCBI:txid449393

pLDDT: mean 90.07, std 4.09, range [68.19, 94.75]

Radius of gyration: 11.93 Å; Cα contacts (8 Å, |Δi|>4): 148; chains: 1; bounding box: 32×21×31 Å

InterPro domains:
  IPR021443 Protein of unknown function DUF3093 [PF11292] (2-85)